Protein AF-A0A0G4IM52-F1 (afdb_monomer_lite)

InterPro domains:
  IPR004875 DDE superfamily endonuclease domain [PF03184] (26-92)

Secondary structure (DSSP, 8-state):
------SS-TT-S-----PPP-----EEEE--B-TTSPBPPPEEEEES-TTSHIIIIIGGGSPTTSEEEEETTSS--HHHHHHHIIIIIGGG--

Foldseek 3Di:
DDDPDDQDDPPDPDDDDDDPPPPVWDKDKAWDADPVRDIWQIEIETADDQPDPCNVPPQVVDDPRHHYGYDNNNDDDPVNVVVCCVPTVVVPPD

Radius of gyration: 18.9 Å; chains: 1; bounding box: 36×32×61 Å

Structure (mmCIF, N/CA/C/O backbone):
data_AF-A0A0G4IM52-F1
#
_entry.id   AF-A0A0G4IM52-F1
#
loop_
_atom_site.group_PDB
_atom_site.id
_atom_site.type_symbol
_atom_site.label_atom_id
_atom_site.label_alt_id
_atom_site.label_comp_id
_atom_site.label_asym_id
_atom_site.label_entity_id
_atom_site.label_seq_id
_atom_site.pdbx_PDB_ins_code
_atom_site.Cartn_x
_atom_site.Cartn_y
_atom_site.Cartn_z
_atom_site.occupancy
_atom_site.B_iso_or_equiv
_atom_site.auth_seq_id
_atom_site.auth_comp_id
_atom_site.auth_asym_id
_atom_site.auth_atom_id
_atom_site.pdbx_PDB_model_num
ATOM 1 N N . MET A 1 1 ? -18.760 19.888 -21.935 1.00 43.12 1 MET A N 1
ATOM 2 C CA . MET A 1 1 ? -18.251 18.788 -22.781 1.00 43.12 1 MET A CA 1
ATOM 3 C C . MET A 1 1 ? -16.932 19.274 -23.355 1.00 43.12 1 MET A C 1
ATOM 5 O O . MET A 1 1 ? -16.950 20.208 -24.143 1.00 43.12 1 MET A O 1
ATOM 9 N N . GLU A 1 2 ? -15.804 18.774 -22.854 1.00 46.19 2 GLU A N 1
ATOM 10 C CA . GLU A 1 2 ? -14.480 19.198 -23.337 1.00 46.19 2 GLU A CA 1
ATOM 11 C C . GLU A 1 2 ? -14.330 18.865 -24.834 1.00 46.19 2 GLU A C 1
ATOM 13 O O . GLU A 1 2 ? -14.773 17.792 -25.265 1.00 46.19 2 GLU A O 1
ATOM 18 N N . PRO A 1 3 ? -13.748 19.760 -25.652 1.00 52.56 3 PRO A N 1
ATOM 19 C CA . PRO A 1 3 ? -13.604 19.520 -27.080 1.00 52.56 3 PRO A CA 1
ATOM 20 C C . PRO A 1 3 ? -12.663 18.336 -27.339 1.00 52.56 3 PRO A C 1
ATOM 22 O O . PRO A 1 3 ? -11.669 18.138 -26.641 1.00 52.56 3 PRO A O 1
ATOM 25 N N . ARG A 1 4 ? -12.964 17.545 -28.380 1.00 58.03 4 ARG A N 1
ATOM 26 C CA . ARG A 1 4 ? -12.098 16.461 -28.876 1.00 58.03 4 ARG A CA 1
ATOM 27 C C . ARG A 1 4 ? -10.734 17.034 -29.264 1.00 58.03 4 ARG A C 1
ATOM 29 O O . ARG A 1 4 ? -10.561 17.564 -30.358 1.00 58.03 4 ARG A O 1
ATOM 36 N N . ARG A 1 5 ? -9.768 16.932 -28.357 1.00 67.38 5 ARG A N 1
ATOM 37 C CA . ARG A 1 5 ? -8.401 17.403 -28.557 1.00 67.38 5 ARG A CA 1
ATOM 38 C C . ARG A 1 5 ? -7.569 16.292 -29.192 1.00 67.38 5 ARG A C 1
ATOM 40 O O . ARG A 1 5 ? -7.336 15.253 -28.579 1.00 67.38 5 ARG A O 1
ATOM 47 N N . THR A 1 6 ? -7.139 16.501 -30.433 1.00 65.44 6 THR A N 1
ATOM 48 C CA . THR A 1 6 ? -6.273 15.553 -31.146 1.00 65.44 6 THR A CA 1
ATOM 49 C C . THR A 1 6 ? -4.852 15.627 -30.586 1.00 65.44 6 THR A C 1
ATOM 51 O O . THR A 1 6 ? -4.326 16.713 -30.354 1.00 65.44 6 THR A O 1
ATOM 54 N N . ILE A 1 7 ? -4.236 14.464 -30.350 1.00 71.19 7 ILE A N 1
ATOM 55 C CA . ILE A 1 7 ? -2.886 14.335 -29.767 1.00 71.19 7 ILE A CA 1
ATOM 56 C C . ILE A 1 7 ? -1.803 14.867 -30.729 1.00 71.19 7 ILE A C 1
ATOM 58 O O . ILE A 1 7 ? -0.734 15.276 -30.287 1.00 71.19 7 ILE A O 1
ATOM 62 N N . ASP A 1 8 ? -2.093 14.888 -32.033 1.00 65.75 8 ASP A N 1
ATOM 63 C CA . ASP A 1 8 ? -1.195 15.342 -33.098 1.00 65.75 8 ASP A CA 1
ATOM 64 C C . ASP A 1 8 ? -2.005 15.894 -34.291 1.00 65.75 8 ASP A C 1
ATOM 66 O O . ASP A 1 8 ? -3.236 15.802 -34.311 1.00 65.75 8 ASP A O 1
ATOM 70 N N . LYS A 1 9 ? -1.347 16.488 -35.291 1.00 75.94 9 LYS A N 1
ATOM 71 C CA . LYS A 1 9 ? -2.015 17.055 -36.473 1.00 75.94 9 LYS A CA 1
ATOM 72 C C . LYS A 1 9 ? -2.760 15.970 -37.262 1.00 75.94 9 LYS A C 1
ATOM 74 O O . LYS A 1 9 ? -2.217 14.903 -37.554 1.00 75.94 9 LYS A O 1
ATOM 79 N N . VAL A 1 10 ? -4.001 16.264 -37.657 1.00 71.31 10 VAL A N 1
ATOM 80 C CA . VAL A 1 10 ? -4.804 15.382 -38.519 1.00 71.31 10 VAL A CA 1
ATOM 81 C C . VAL A 1 10 ? -4.060 15.173 -39.844 1.00 71.31 10 VAL A C 1
ATOM 83 O O . VAL A 1 10 ? -3.703 16.141 -40.507 1.00 71.31 10 VAL A O 1
ATOM 86 N N . GLY A 1 11 ? -3.788 13.913 -40.198 1.00 73.69 11 GLY A N 1
ATOM 87 C CA . GLY A 1 11 ? -2.992 13.543 -41.378 1.00 73.69 11 GLY A CA 1
ATOM 88 C C . GLY A 1 11 ? -1.529 13.181 -41.091 1.00 73.69 11 GLY A C 1
ATOM 89 O O . GLY A 1 11 ? -0.804 12.804 -42.012 1.00 73.69 11 GLY A O 1
ATOM 90 N N . ALA A 1 12 ? -1.077 13.240 -39.833 1.00 77.38 12 ALA A N 1
ATOM 91 C CA . ALA A 1 12 ? 0.253 12.766 -39.463 1.00 77.38 12 ALA A CA 1
ATOM 92 C C . ALA A 1 12 ? 0.393 11.251 -39.706 1.00 77.38 12 ALA A C 1
ATOM 94 O O . ALA A 1 12 ? -0.341 10.436 -39.147 1.00 77.38 12 ALA A O 1
ATOM 95 N N . ARG A 1 13 ? 1.381 10.857 -40.522 1.00 75.38 13 ARG A N 1
ATOM 96 C CA . ARG A 1 13 ? 1.652 9.447 -40.868 1.00 75.38 13 ARG A CA 1
ATOM 97 C C . ARG A 1 13 ? 2.146 8.616 -39.678 1.00 75.38 13 ARG A C 1
ATOM 99 O O . ARG A 1 13 ? 2.060 7.391 -39.710 1.00 75.38 13 ARG A O 1
ATOM 106 N N . ARG A 1 14 ? 2.709 9.258 -38.651 1.00 66.88 14 ARG A N 1
ATOM 107 C CA . ARG A 1 14 ? 3.223 8.588 -37.453 1.00 66.88 14 ARG A CA 1
ATOM 108 C C . ARG A 1 14 ? 3.068 9.510 -36.247 1.00 66.88 14 ARG A C 1
ATOM 110 O O . ARG A 1 14 ? 3.744 10.527 -36.172 1.00 66.88 14 ARG A O 1
ATOM 117 N N . VAL A 1 15 ? 2.195 9.128 -35.321 1.00 76.81 15 VAL A N 1
ATOM 118 C CA . VAL A 1 15 ? 1.976 9.845 -34.061 1.00 76.81 15 VAL A CA 1
ATOM 119 C C . VAL A 1 15 ? 2.808 9.171 -32.975 1.00 76.81 15 VAL A C 1
ATOM 121 O O . VAL A 1 15 ? 2.558 8.020 -32.609 1.00 76.81 15 VAL A O 1
ATOM 124 N N . ASN A 1 16 ? 3.822 9.870 -32.467 1.00 72.25 16 ASN A N 1
ATOM 125 C CA . ASN A 1 16 ? 4.688 9.347 -31.413 1.00 72.25 16 ASN A CA 1
ATOM 126 C C . ASN A 1 16 ? 4.003 9.491 -30.050 1.00 72.25 16 ASN A C 1
ATOM 128 O O . ASN A 1 16 ? 4.124 10.513 -29.380 1.00 72.25 16 ASN A O 1
ATOM 132 N N . ILE A 1 17 ? 3.300 8.444 -29.621 1.00 73.81 17 ILE A N 1
ATOM 133 C CA . ILE A 1 17 ? 2.784 8.345 -28.254 1.00 73.81 17 ILE A CA 1
ATOM 134 C C . ILE A 1 17 ? 3.847 7.697 -27.373 1.00 73.81 17 ILE A C 1
ATOM 136 O O . ILE A 1 17 ? 4.230 6.543 -27.580 1.00 73.81 17 ILE A O 1
ATOM 140 N N . ARG A 1 18 ? 4.285 8.421 -26.340 1.00 64.56 18 ARG A N 1
ATOM 141 C CA . ARG A 1 18 ? 4.999 7.810 -25.218 1.00 64.56 18 ARG A CA 1
ATOM 142 C C . ARG A 1 18 ? 4.004 6.960 -24.439 1.00 64.56 18 ARG A C 1
ATOM 144 O O . ARG A 1 18 ? 3.205 7.479 -23.667 1.00 64.56 18 ARG A O 1
ATOM 151 N N . LYS A 1 19 ? 4.041 5.648 -24.653 1.00 58.56 19 LYS A N 1
ATOM 152 C CA . LYS A 1 19 ? 3.421 4.705 -23.725 1.00 58.56 19 LYS A CA 1
ATOM 153 C C . LYS A 1 19 ? 4.335 4.604 -22.509 1.00 58.56 19 LYS A C 1
ATOM 155 O O . LYS A 1 19 ? 5.539 4.413 -22.678 1.00 58.56 19 LYS A O 1
ATOM 160 N N . ALA A 1 20 ? 3.782 4.717 -21.301 1.00 56.78 20 ALA A N 1
ATOM 161 C CA . ALA A 1 20 ? 4.473 4.189 -20.132 1.00 56.78 20 ALA A CA 1
ATOM 162 C C . ALA A 1 20 ? 4.792 2.724 -20.457 1.00 56.78 20 ALA A C 1
ATOM 164 O O . ALA A 1 20 ? 3.897 1.991 -20.887 1.00 56.78 20 ALA A O 1
ATOM 165 N N . SER A 1 21 ? 6.070 2.341 -20.401 1.00 54.03 21 SER A N 1
ATOM 166 C CA . SER A 1 21 ? 6.506 0.993 -20.761 1.00 54.03 21 SER A CA 1
ATOM 167 C C . SER A 1 21 ? 5.594 -0.012 -20.069 1.00 54.03 21 SER A C 1
ATOM 169 O O . SER A 1 21 ? 5.441 0.064 -18.849 1.00 54.03 21 SER A O 1
ATOM 171 N N . SER A 1 22 ? 4.968 -0.909 -20.834 1.00 48.69 22 SER A N 1
ATOM 172 C CA . SER A 1 22 ? 4.032 -1.910 -20.325 1.00 48.69 22 SER A CA 1
ATOM 173 C C . SER A 1 22 ? 4.772 -2.993 -19.541 1.00 48.69 22 SER A C 1
ATOM 175 O O . SER A 1 22 ? 4.792 -4.166 -19.904 1.00 48.69 22 SER A O 1
ATOM 177 N N . SER A 1 23 ? 5.405 -2.609 -18.444 1.00 54.53 23 SER A N 1
ATOM 178 C CA . SER A 1 23 ? 5.547 -3.528 -17.344 1.00 54.53 23 SER A CA 1
ATOM 179 C C . SER A 1 23 ? 4.139 -3.665 -16.785 1.00 54.53 23 SER A C 1
ATOM 181 O O . SER A 1 23 ? 3.623 -2.739 -16.163 1.00 54.53 23 SER A O 1
ATOM 183 N N . THR A 1 24 ? 3.468 -4.777 -17.083 1.00 53.03 24 THR A N 1
ATOM 184 C CA . THR A 1 24 ? 2.233 -5.208 -16.414 1.00 53.03 24 THR A CA 1
ATOM 185 C C . THR A 1 24 ? 2.561 -5.518 -14.949 1.00 53.03 24 THR A C 1
ATOM 187 O O . THR A 1 24 ? 2.451 -6.652 -14.482 1.00 53.03 24 THR A O 1
ATOM 190 N N . MET A 1 25 ? 3.062 -4.527 -14.212 1.00 67.06 25 MET A N 1
ATOM 191 C CA . MET A 1 25 ? 3.203 -4.618 -12.776 1.00 67.06 25 MET A CA 1
ATOM 192 C C . MET A 1 25 ? 1.795 -4.546 -12.221 1.00 67.06 25 MET A C 1
ATOM 194 O O . MET A 1 25 ? 1.115 -3.527 -12.312 1.00 67.06 25 MET A O 1
ATOM 198 N N . ARG A 1 26 ? 1.346 -5.682 -11.697 1.00 70.25 26 ARG A N 1
ATOM 199 C CA . ARG A 1 26 ? 0.154 -5.727 -10.867 1.00 70.25 26 ARG A CA 1
ATOM 200 C C . ARG A 1 26 ? 0.437 -4.864 -9.639 1.00 70.25 26 ARG A C 1
ATOM 202 O O . ARG A 1 26 ? 1.488 -5.012 -9.017 1.00 70.25 26 ARG A O 1
ATOM 209 N N . VAL A 1 27 ? -0.476 -3.948 -9.362 1.00 86.56 27 VAL A N 1
ATOM 210 C CA . VAL A 1 27 ? -0.548 -3.182 -8.122 1.00 86.56 27 VAL A CA 1
ATOM 211 C C . VAL A 1 27 ? -1.857 -3.570 -7.470 1.00 86.56 27 VAL A C 1
ATOM 213 O O . VAL A 1 27 ? -2.891 -3.591 -8.139 1.00 86.56 27 VAL A O 1
ATOM 216 N N . THR A 1 28 ? -1.803 -3.878 -6.182 1.00 90.88 28 THR A N 1
ATOM 217 C CA . THR A 1 28 ? -3.001 -4.126 -5.383 1.00 90.88 28 THR A CA 1
ATOM 218 C C . THR A 1 28 ? -3.236 -2.927 -4.490 1.00 90.88 28 THR A C 1
ATOM 220 O O . THR A 1 28 ? -2.314 -2.462 -3.826 1.00 90.88 28 THR A O 1
ATOM 223 N N . VAL A 1 29 ? -4.465 -2.422 -4.479 1.00 92.25 29 VAL A N 1
ATOM 224 C CA . VAL A 1 29 ? -4.873 -1.342 -3.581 1.00 92.25 29 VAL A CA 1
ATOM 225 C C . VAL A 1 29 ? -5.849 -1.928 -2.573 1.00 92.25 29 VAL A C 1
ATOM 227 O O . VAL A 1 29 ? -6.921 -2.396 -2.951 1.00 92.25 29 VAL A O 1
ATOM 230 N N . ALA A 1 30 ? -5.464 -1.928 -1.301 1.00 91.62 30 ALA A N 1
ATOM 231 C CA . ALA A 1 30 ? -6.335 -2.295 -0.198 1.00 91.62 30 ALA A CA 1
ATOM 232 C C . ALA A 1 30 ? -7.000 -1.030 0.351 1.00 91.62 30 ALA A C 1
ATOM 234 O O . ALA A 1 30 ? -6.334 -0.090 0.792 1.00 91.62 30 ALA A O 1
ATOM 235 N N . VAL A 1 31 ? -8.328 -1.019 0.295 1.00 92.38 31 VAL A N 1
ATOM 236 C CA . VAL A 1 31 ? -9.176 0.093 0.719 1.00 92.38 31 VAL A CA 1
ATOM 237 C C . VAL A 1 31 ? -10.210 -0.444 1.692 1.00 92.38 31 VAL A C 1
ATOM 239 O O . VAL A 1 31 ? -10.778 -1.510 1.462 1.00 92.38 31 VAL A O 1
ATOM 242 N N . ALA A 1 32 ? -10.468 0.309 2.754 1.00 91.94 32 ALA A N 1
ATOM 243 C CA . ALA A 1 32 ? -11.558 0.045 3.677 1.00 91.94 32 ALA A CA 1
ATOM 244 C C . ALA A 1 32 ? -12.429 1.292 3.801 1.00 91.94 32 ALA A C 1
ATOM 246 O O . ALA A 1 32 ? -11.924 2.416 3.800 1.00 91.94 32 ALA A O 1
ATOM 247 N N . VAL A 1 33 ? -13.737 1.068 3.883 1.00 92.19 33 VAL A N 1
ATOM 248 C CA . VAL A 1 33 ? -14.752 2.108 4.042 1.00 92.19 33 VAL A CA 1
ATOM 249 C C . VAL A 1 33 ? -15.461 1.847 5.360 1.00 92.19 33 VAL A C 1
ATOM 251 O O . VAL A 1 33 ? -15.888 0.721 5.619 1.00 92.19 33 VAL A O 1
ATOM 254 N N . THR A 1 34 ? -15.538 2.866 6.205 1.00 90.06 34 THR A N 1
ATOM 255 C CA . THR A 1 34 ? -16.215 2.805 7.500 1.00 90.06 34 THR A CA 1
ATOM 256 C C . THR A 1 34 ? -17.732 2.922 7.332 1.00 90.06 34 THR A C 1
ATOM 258 O O . THR A 1 34 ? -18.237 3.258 6.260 1.00 90.06 34 THR A O 1
ATOM 261 N N . ALA A 1 35 ? -18.488 2.633 8.395 1.00 90.69 35 ALA A N 1
ATOM 262 C CA . ALA A 1 35 ? -19.953 2.655 8.351 1.00 90.69 35 ALA A CA 1
ATOM 263 C C . ALA A 1 35 ? -20.540 4.048 8.041 1.00 90.69 35 ALA A C 1
ATOM 265 O O . ALA A 1 35 ? -21.618 4.141 7.461 1.00 90.69 35 ALA A O 1
ATOM 266 N N . ASP A 1 36 ? -19.826 5.121 8.382 1.00 91.06 36 ASP A N 1
ATOM 267 C CA . ASP A 1 36 ? -20.161 6.511 8.046 1.00 91.06 36 ASP A CA 1
ATOM 268 C C . ASP A 1 36 ? -19.804 6.894 6.596 1.00 91.06 36 ASP A C 1
ATOM 270 O O . ASP A 1 36 ? -20.075 8.013 6.166 1.00 91.06 36 ASP A O 1
ATOM 274 N N . GLY A 1 37 ? -19.225 5.973 5.820 1.00 89.88 37 GLY A N 1
ATOM 275 C CA . GLY A 1 37 ? -18.850 6.192 4.423 1.00 89.88 37 GLY A CA 1
ATOM 276 C C . GLY A 1 37 ? -17.478 6.841 4.230 1.00 89.88 37 GLY A C 1
ATOM 277 O O . GLY A 1 37 ? -17.098 7.120 3.091 1.00 89.88 37 GLY A O 1
ATOM 278 N N . SER A 1 38 ? -16.717 7.057 5.306 1.00 89.50 38 SER A N 1
ATOM 279 C CA . SER A 1 38 ? -15.353 7.575 5.226 1.00 89.50 38 SER A CA 1
ATOM 280 C C . SER A 1 38 ? -14.374 6.504 4.738 1.00 89.50 38 SER A C 1
ATOM 282 O O . SER A 1 38 ? -14.457 5.325 5.083 1.00 89.50 38 SER A O 1
ATOM 284 N N . LEU A 1 39 ? -13.415 6.915 3.911 1.00 90.19 39 LEU A N 1
ATOM 285 C CA . LEU A 1 39 ? -12.356 6.036 3.424 1.00 90.19 39 LEU A CA 1
ATOM 286 C C . LEU A 1 39 ? -11.202 6.022 4.429 1.00 90.19 39 LEU A C 1
ATOM 288 O O . LEU A 1 39 ? -10.654 7.078 4.755 1.00 90.19 39 LEU A O 1
ATOM 292 N N . LEU A 1 40 ? -10.783 4.838 4.873 1.00 90.94 40 LEU A N 1
ATOM 293 C CA . LEU A 1 40 ? -9.516 4.707 5.587 1.00 90.94 40 LEU A CA 1
ATOM 294 C C . LEU A 1 40 ? -8.351 4.994 4.640 1.00 90.94 40 LEU A C 1
ATOM 296 O O . LEU A 1 40 ? -8.469 4.853 3.418 1.00 90.94 40 LEU A O 1
ATOM 300 N N . ARG A 1 41 ? -7.200 5.359 5.214 1.00 91.88 41 ARG A N 1
ATOM 301 C CA . ARG A 1 41 ? -5.953 5.534 4.460 1.00 91.88 41 ARG A CA 1
ATOM 302 C C . ARG A 1 41 ? -5.707 4.297 3.574 1.00 91.88 41 ARG A C 1
ATOM 304 O O . ARG A 1 41 ? -5.565 3.202 4.115 1.00 91.88 41 ARG A O 1
ATOM 311 N N . PRO A 1 42 ? -5.651 4.432 2.239 1.00 92.75 42 PRO A N 1
ATOM 312 C CA . PRO A 1 42 ? -5.463 3.283 1.362 1.00 92.75 42 PRO A CA 1
ATOM 313 C C . PRO A 1 42 ? -4.031 2.749 1.465 1.00 92.75 42 PRO A C 1
ATOM 315 O O . PRO A 1 42 ? -3.074 3.519 1.591 1.00 92.75 42 PRO A O 1
ATOM 318 N N . MET A 1 43 ? -3.879 1.428 1.365 1.00 93.88 43 MET A N 1
ATOM 319 C CA . MET A 1 43 ? -2.579 0.774 1.208 1.00 93.88 43 MET A CA 1
ATOM 320 C C . M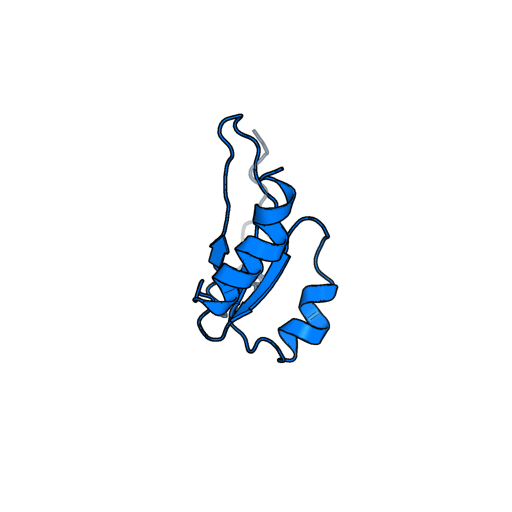ET A 1 43 ? -2.383 0.354 -0.242 1.00 93.88 43 MET A C 1
ATOM 322 O O . MET A 1 43 ? -3.247 -0.287 -0.834 1.00 93.88 43 MET A O 1
ATOM 326 N N . ILE A 1 44 ? -1.228 0.678 -0.809 1.00 92.81 44 ILE A N 1
ATOM 327 C CA . ILE A 1 44 ? -0.865 0.357 -2.184 1.00 92.81 44 ILE A CA 1
ATOM 328 C C . ILE A 1 44 ? 0.334 -0.589 -2.154 1.00 92.81 44 ILE A C 1
ATOM 330 O O . ILE A 1 44 ? 1.420 -0.238 -1.689 1.00 92.81 44 ILE A O 1
ATOM 334 N N . VAL A 1 45 ? 0.127 -1.797 -2.672 1.00 92.12 45 VAL A N 1
ATOM 335 C CA . VAL A 1 45 ? 1.118 -2.869 -2.714 1.00 92.12 45 VAL A CA 1
ATOM 336 C C . VAL A 1 45 ? 1.693 -2.974 -4.122 1.00 92.12 45 VAL A C 1
ATOM 338 O O . VAL A 1 45 ? 1.007 -3.362 -5.072 1.00 92.12 45 VAL A O 1
ATOM 341 N N . PHE A 1 46 ? 2.974 -2.648 -4.250 1.00 89.81 46 PHE A N 1
ATOM 342 C CA . PHE A 1 46 ? 3.739 -2.774 -5.484 1.00 89.81 46 PHE A CA 1
ATOM 343 C C . PHE A 1 46 ? 4.419 -4.132 -5.585 1.00 89.81 46 PHE A C 1
ATOM 345 O O . PHE A 1 46 ? 4.852 -4.717 -4.589 1.00 89.81 46 PHE A O 1
ATOM 352 N N . LYS A 1 47 ? 4.579 -4.614 -6.820 1.00 88.56 47 LYS A N 1
ATOM 353 C CA . LYS A 1 47 ? 5.364 -5.818 -7.080 1.00 88.56 47 LYS A CA 1
ATOM 354 C C . LYS A 1 47 ? 6.843 -5.532 -6.822 1.00 88.56 47 LYS A C 1
ATOM 356 O O . LYS A 1 47 ? 7.465 -4.773 -7.560 1.00 88.56 47 LYS A O 1
ATOM 361 N N . GLY A 1 48 ? 7.429 -6.178 -5.822 1.00 86.69 48 GLY A N 1
ATOM 362 C CA . GLY A 1 48 ? 8.840 -5.997 -5.498 1.00 86.69 48 GLY A CA 1
ATOM 363 C C . GLY A 1 48 ? 9.245 -6.639 -4.181 1.00 86.69 48 GLY A C 1
ATOM 364 O O . GLY A 1 48 ? 8.421 -7.124 -3.418 1.00 86.69 48 GLY A O 1
ATOM 365 N N . HIS A 1 49 ? 10.543 -6.644 -3.897 1.00 85.62 49 HIS A N 1
ATOM 366 C CA . HIS A 1 49 ? 11.024 -7.104 -2.599 1.00 85.62 49 HIS A CA 1
ATOM 367 C C . HIS A 1 49 ? 10.831 -5.990 -1.546 1.00 85.62 49 HIS A C 1
ATOM 369 O O . HIS A 1 49 ? 11.190 -4.847 -1.845 1.00 85.62 49 HIS A O 1
ATOM 375 N N . PRO A 1 50 ? 10.338 -6.284 -0.325 1.00 82.25 50 PRO A N 1
ATOM 376 C CA . PRO A 1 50 ? 10.134 -5.285 0.734 1.00 82.25 50 PRO A CA 1
ATOM 377 C C . PRO A 1 50 ? 11.387 -4.467 1.086 1.00 82.25 50 PRO A C 1
ATOM 379 O O . PRO A 1 50 ? 11.289 -3.313 1.482 1.00 82.25 50 PRO A O 1
ATOM 382 N N . ARG A 1 51 ? 12.582 -5.046 0.905 1.00 82.50 51 ARG A N 1
ATOM 383 C CA . ARG A 1 51 ? 13.889 -4.375 1.079 1.00 82.50 51 ARG A CA 1
ATOM 384 C C . ARG A 1 51 ? 14.603 -4.083 -0.245 1.00 82.50 51 ARG A C 1
ATOM 386 O O . ARG A 1 51 ? 15.818 -3.920 -0.295 1.00 82.50 51 ARG A O 1
ATOM 393 N N . GLY A 1 52 ? 13.860 -4.097 -1.345 1.00 81.56 52 GLY A N 1
ATOM 394 C CA . GLY A 1 52 ? 14.379 -3.851 -2.683 1.00 81.56 52 GLY A CA 1
ATOM 395 C C . GLY A 1 52 ? 14.587 -2.366 -2.975 1.00 81.56 52 GLY A C 1
ATOM 396 O O . GLY A 1 52 ? 14.173 -1.484 -2.224 1.00 81.56 52 GLY A O 1
ATOM 397 N N . ARG A 1 53 ? 15.187 -2.083 -4.137 1.00 80.62 53 ARG A N 1
ATOM 398 C CA . ARG A 1 53 ? 15.448 -0.714 -4.612 1.00 80.62 53 ARG A CA 1
ATOM 399 C C . ARG A 1 53 ? 14.181 0.152 -4.649 1.00 80.62 53 ARG A C 1
ATOM 401 O O . ARG A 1 53 ? 14.245 1.303 -4.238 1.00 80.62 53 ARG A O 1
ATOM 408 N N . ILE A 1 54 ? 13.061 -0.412 -5.104 1.00 78.88 54 ILE A N 1
ATOM 409 C CA . ILE A 1 54 ? 11.776 0.295 -5.226 1.00 78.88 54 ILE A CA 1
ATOM 410 C C . ILE A 1 54 ? 11.280 0.733 -3.843 1.00 78.88 54 ILE A C 1
ATOM 412 O O . ILE A 1 54 ? 11.001 1.910 -3.635 1.00 78.88 54 ILE A O 1
ATOM 416 N N . ALA A 1 55 ? 11.270 -0.187 -2.872 1.00 80.00 55 ALA A N 1
ATOM 417 C CA . ALA A 1 55 ? 10.825 0.097 -1.510 1.00 80.00 55 ALA A CA 1
ATOM 418 C C . ALA A 1 55 ? 11.652 1.196 -0.827 1.00 80.00 55 ALA A C 1
ATOM 420 O O . ALA A 1 55 ? 11.104 2.037 -0.124 1.00 80.00 55 ALA A O 1
ATOM 421 N N . LEU A 1 56 ? 12.968 1.202 -1.056 1.00 80.69 56 LEU A N 1
ATOM 422 C CA . LEU A 1 56 ? 13.887 2.110 -0.369 1.00 80.69 56 LEU A CA 1
ATOM 423 C C . LEU A 1 56 ? 14.066 3.466 -1.060 1.00 80.69 56 LEU A C 1
ATOM 425 O O . LEU A 1 56 ? 14.419 4.433 -0.393 1.00 80.69 56 LEU A O 1
ATOM 429 N N . ARG A 1 57 ? 13.896 3.546 -2.385 1.00 79.75 57 ARG A N 1
ATOM 430 C CA . ARG A 1 57 ? 14.187 4.770 -3.154 1.00 79.75 57 ARG A CA 1
ATOM 431 C C . ARG A 1 57 ? 12.964 5.406 -3.790 1.00 79.75 57 ARG A C 1
ATOM 433 O O . ARG A 1 57 ? 12.920 6.624 -3.888 1.00 79.75 57 ARG A O 1
ATOM 440 N N . GLU A 1 58 ? 12.007 4.604 -4.243 1.00 84.12 58 GLU A N 1
ATOM 441 C CA . GLU A 1 58 ? 10.864 5.110 -5.009 1.00 84.12 58 GLU A CA 1
ATOM 442 C C . GLU A 1 5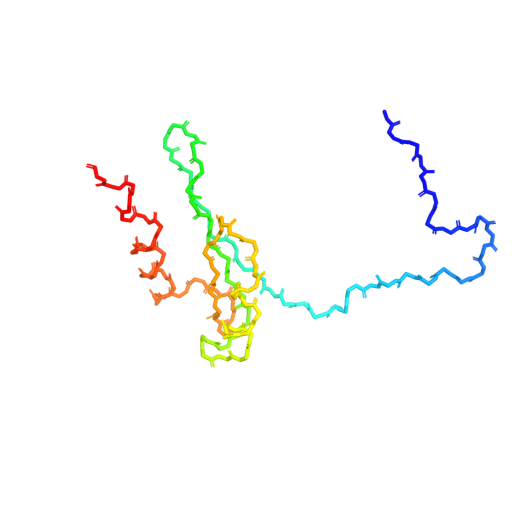8 ? 9.664 5.370 -4.103 1.00 84.12 58 GLU A C 1
ATOM 444 O O . GLU A 1 58 ? 9.110 6.465 -4.143 1.00 84.12 58 GLU A O 1
ATOM 449 N N . LEU A 1 59 ? 9.309 4.426 -3.224 1.00 84.25 59 LEU A N 1
ATOM 450 C CA . LEU A 1 59 ? 8.139 4.580 -2.351 1.00 84.25 59 LEU A CA 1
ATOM 451 C C . LEU A 1 59 ? 8.194 5.813 -1.431 1.00 84.25 59 LEU A C 1
ATOM 453 O O . LEU A 1 59 ? 7.167 6.474 -1.300 1.00 84.25 59 LEU A O 1
ATOM 457 N N . PRO A 1 60 ? 9.346 6.206 -0.846 1.00 83.62 60 PRO A N 1
ATOM 458 C CA . PRO A 1 60 ? 9.411 7.417 -0.026 1.00 83.62 60 PRO A CA 1
ATOM 459 C C . PRO A 1 60 ? 9.185 8.714 -0.815 1.00 83.62 60 PRO A C 1
ATOM 461 O O . PRO A 1 60 ? 8.916 9.750 -0.217 1.00 83.62 60 PRO A O 1
ATOM 464 N N . SER A 1 61 ? 9.316 8.679 -2.146 1.00 87.25 61 SER A N 1
ATOM 465 C CA . SER A 1 61 ? 9.089 9.846 -3.009 1.00 87.25 61 SER A CA 1
ATOM 466 C C . SER A 1 61 ? 7.618 10.045 -3.392 1.00 87.25 61 SER A C 1
ATOM 468 O O . SER A 1 61 ? 7.271 11.054 -4.006 1.00 87.25 61 SER A O 1
ATOM 470 N N . TYR A 1 62 ? 6.752 9.082 -3.070 1.00 86.31 62 TYR A N 1
ATOM 471 C CA . TYR A 1 62 ? 5.346 9.111 -3.456 1.00 86.31 62 TYR A CA 1
ATOM 472 C C . TYR A 1 62 ? 4.517 10.057 -2.584 1.00 86.31 62 TYR A C 1
ATOM 474 O O . TYR A 1 62 ? 4.888 10.339 -1.442 1.00 86.31 62 TYR A O 1
ATOM 482 N N . PRO A 1 63 ? 3.393 10.579 -3.116 1.00 88.75 63 PRO A N 1
ATOM 483 C CA . PRO A 1 63 ? 2.610 11.580 -2.413 1.00 88.75 63 PRO A CA 1
ATOM 484 C C . PRO A 1 63 ? 2.103 11.045 -1.066 1.00 88.75 63 PRO A C 1
ATOM 486 O O . PRO A 1 63 ? 1.666 9.888 -0.988 1.00 88.75 63 PRO A O 1
ATOM 489 N N . PRO A 1 64 ? 2.125 11.881 -0.012 1.00 85.50 64 PRO A N 1
ATOM 490 C CA . PRO A 1 64 ? 1.598 11.509 1.290 1.00 85.50 64 PRO A CA 1
ATOM 491 C C . PRO A 1 64 ? 0.082 11.307 1.197 1.00 85.50 64 PRO A C 1
ATOM 493 O O . PRO A 1 64 ? -0.603 12.002 0.452 1.00 85.50 64 PRO A O 1
ATOM 496 N N . GLY A 1 65 ? -0.453 10.358 1.965 1.00 85.44 65 GLY A N 1
ATOM 497 C CA . GLY A 1 65 ? -1.891 10.056 1.967 1.00 85.44 65 GLY A CA 1
ATOM 498 C C . GLY A 1 65 ? -2.224 8.589 1.726 1.00 85.44 65 GLY A C 1
ATOM 499 O O . GLY A 1 65 ? -3.313 8.167 2.083 1.00 85.44 65 GLY A O 1
ATOM 500 N N . SER A 1 66 ? -1.274 7.802 1.223 1.00 89.75 66 SER A N 1
ATOM 501 C CA . SER A 1 66 ? -1.390 6.344 1.113 1.00 89.75 66 SER A CA 1
ATOM 502 C C . SER A 1 66 ? -0.221 5.672 1.820 1.00 89.75 66 SER A C 1
ATOM 504 O O . SER A 1 66 ? 0.857 6.257 1.921 1.00 89.75 66 SER A O 1
ATOM 506 N N . GLU A 1 67 ? -0.436 4.454 2.302 1.00 90.62 67 GLU A N 1
ATOM 507 C CA . GLU A 1 67 ? 0.647 3.597 2.777 1.00 90.62 67 GLU A CA 1
ATOM 508 C C . GLU A 1 67 ? 1.183 2.782 1.599 1.00 90.62 67 GLU A C 1
ATOM 510 O O . GLU A 1 67 ? 0.411 2.134 0.893 1.00 90.62 67 GLU A O 1
ATOM 515 N N . TYR A 1 68 ? 2.493 2.800 1.372 1.00 91.19 68 TYR A N 1
ATOM 516 C CA . TYR A 1 68 ? 3.102 2.111 0.237 1.00 91.19 68 TYR A CA 1
ATOM 517 C C . TYR A 1 68 ? 3.953 0.937 0.707 1.00 91.19 68 TYR A C 1
ATOM 519 O O . TYR A 1 68 ? 4.866 1.104 1.514 1.00 91.19 68 TYR A O 1
ATOM 527 N N . VAL A 1 69 ? 3.691 -0.250 0.163 1.00 90.94 69 VAL A N 1
ATOM 528 C CA . VAL A 1 69 ? 4.394 -1.486 0.531 1.00 90.94 69 VAL A CA 1
ATOM 529 C C . VAL A 1 69 ? 4.843 -2.224 -0.729 1.00 90.94 69 VAL A C 1
ATOM 531 O O . VAL A 1 69 ? 4.214 -2.131 -1.780 1.00 90.94 69 VAL A O 1
ATOM 534 N N . CYS A 1 70 ? 5.944 -2.966 -0.640 1.00 90.06 70 CYS A N 1
ATOM 535 C CA . CYS A 1 70 ? 6.411 -3.848 -1.709 1.00 90.06 70 CYS A CA 1
ATOM 536 C C . CYS A 1 70 ? 6.222 -5.310 -1.306 1.00 90.06 70 CYS A C 1
ATOM 538 O O . CYS A 1 70 ? 6.652 -5.697 -0.222 1.00 90.06 70 CYS A O 1
ATOM 540 N N . GLN A 1 71 ? 5.655 -6.123 -2.198 1.00 90.19 71 GLN A N 1
ATOM 541 C CA . GLN A 1 71 ? 5.497 -7.568 -2.013 1.00 90.19 71 GLN A CA 1
ATOM 542 C C . GLN A 1 71 ? 5.812 -8.313 -3.331 1.00 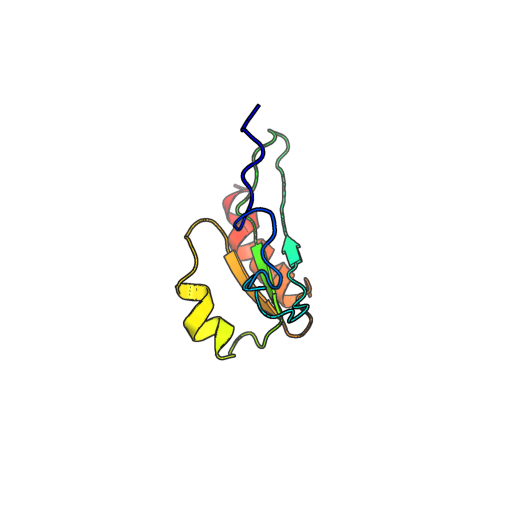90.19 71 GLN A C 1
ATOM 544 O O . GLN A 1 71 ? 5.467 -7.810 -4.405 1.00 90.19 71 GLN A O 1
ATOM 549 N N . PRO A 1 72 ? 6.482 -9.487 -3.321 1.00 87.81 72 PRO A N 1
ATOM 550 C CA . PRO A 1 72 ? 6.975 -10.134 -4.548 1.00 87.81 72 PRO A CA 1
ATOM 551 C C . PRO A 1 72 ? 5.923 -10.439 -5.627 1.00 87.81 72 PRO A C 1
ATOM 553 O O . PRO A 1 72 ? 6.233 -10.423 -6.818 1.00 87.81 72 PRO A O 1
ATOM 556 N N . ASN A 1 73 ? 4.681 -10.681 -5.221 1.00 87.38 73 ASN A N 1
ATOM 557 C CA . ASN A 1 73 ? 3.511 -10.939 -6.059 1.00 87.38 73 ASN A CA 1
ATOM 558 C C . ASN A 1 73 ? 2.532 -9.755 -6.114 1.00 87.38 73 ASN A C 1
ATOM 560 O O . ASN A 1 73 ? 1.522 -9.855 -6.808 1.00 87.38 73 ASN A O 1
ATOM 564 N N . ALA A 1 74 ? 2.840 -8.645 -5.432 1.00 87.62 74 ALA A N 1
ATOM 565 C CA . ALA A 1 74 ? 1.946 -7.508 -5.225 1.00 87.62 74 ALA A CA 1
ATOM 566 C C . ALA A 1 74 ? 0.593 -7.907 -4.621 1.00 87.62 74 ALA A C 1
ATOM 568 O O . ALA A 1 74 ? -0.444 -7.431 -5.073 1.00 87.62 74 ALA A O 1
ATOM 569 N N . TRP A 1 75 ? 0.588 -8.814 -3.645 1.00 88.88 75 TRP A N 1
ATOM 570 C CA . TRP A 1 75 ? -0.633 -9.310 -3.006 1.00 88.88 75 TRP A CA 1
ATOM 571 C C . TRP A 1 75 ? -0.647 -9.014 -1.501 1.00 88.88 75 TRP A C 1
ATOM 573 O O . TRP A 1 75 ? 0.399 -8.749 -0.912 1.00 88.88 75 TRP A O 1
ATOM 583 N N . MET A 1 76 ? -1.834 -9.071 -0.892 1.00 89.94 76 MET A N 1
ATOM 584 C CA . MET A 1 76 ? -2.029 -9.020 0.562 1.00 89.94 76 MET A CA 1
ATOM 585 C C . MET A 1 76 ? -1.770 -10.411 1.154 1.00 89.94 76 MET A C 1
ATOM 587 O O . MET A 1 76 ? -2.671 -11.248 1.209 1.00 89.94 76 MET A O 1
ATOM 591 N N . ASP A 1 77 ? -0.524 -10.688 1.533 1.00 90.25 77 ASP A N 1
ATOM 592 C CA . ASP A 1 77 ? -0.187 -11.850 2.362 1.00 90.25 77 ASP A CA 1
ATOM 593 C C . ASP A 1 77 ? -0.374 -11.536 3.860 1.00 90.25 77 ASP A C 1
ATOM 595 O O . ASP A 1 77 ? -0.832 -10.452 4.228 1.00 90.25 77 ASP A O 1
ATOM 599 N N . GLY A 1 78 ? -0.064 -12.498 4.735 1.00 91.31 78 GLY A N 1
ATOM 600 C CA . GLY A 1 78 ? -0.224 -12.328 6.182 1.00 91.31 78 GLY A CA 1
ATOM 601 C C . GLY A 1 78 ? 0.613 -11.181 6.756 1.00 91.31 78 GLY A C 1
ATOM 602 O O . GLY A 1 78 ? 0.121 -10.432 7.597 1.00 91.31 78 GLY A O 1
ATOM 603 N N . ASP A 1 79 ? 1.836 -10.987 6.260 1.00 90.00 79 ASP A N 1
ATOM 604 C CA . ASP A 1 79 ? 2.723 -9.919 6.729 1.00 90.00 79 ASP A CA 1
ATOM 605 C C . ASP A 1 79 ? 2.219 -8.537 6.296 1.00 90.00 79 ASP A C 1
ATOM 607 O O . ASP A 1 79 ? 2.223 -7.589 7.087 1.00 90.00 79 ASP A O 1
ATOM 611 N N . VAL A 1 80 ? 1.751 -8.409 5.051 1.00 91.38 80 VAL A N 1
ATOM 612 C CA . VAL A 1 80 ? 1.138 -7.171 4.547 1.00 91.38 80 VAL A CA 1
ATOM 613 C C . VAL A 1 80 ? -0.175 -6.882 5.278 1.00 91.38 80 VAL A C 1
ATOM 615 O O . VAL A 1 80 ? -0.436 -5.730 5.617 1.00 91.38 80 VAL A O 1
ATOM 618 N N . MET A 1 81 ? -0.970 -7.909 5.589 1.00 92.56 81 MET A N 1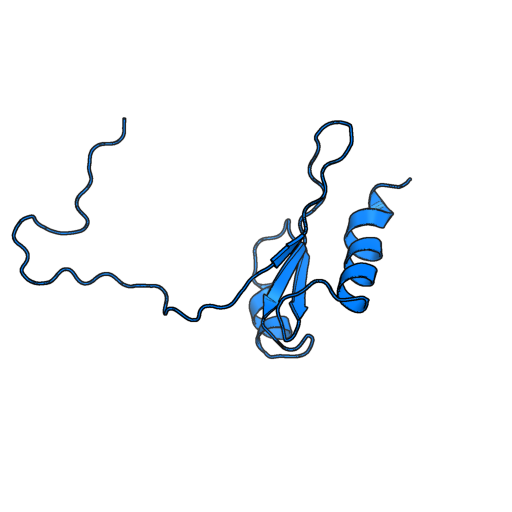
ATOM 619 C CA . MET A 1 81 ? -2.191 -7.761 6.385 1.00 92.56 81 MET A CA 1
ATOM 620 C C . MET A 1 81 ? -1.867 -7.220 7.785 1.00 92.56 81 MET A C 1
ATOM 622 O O . MET A 1 81 ? -2.462 -6.230 8.202 1.00 92.56 81 MET A O 1
ATOM 626 N N . LEU A 1 82 ? -0.895 -7.800 8.496 1.00 93.44 82 LEU A N 1
ATOM 627 C CA . LEU A 1 82 ? -0.503 -7.317 9.827 1.00 93.44 82 LEU A CA 1
ATOM 628 C C . LEU A 1 82 ? -0.023 -5.860 9.789 1.00 93.44 82 LEU A C 1
ATOM 630 O O . LEU A 1 82 ? -0.379 -5.066 10.660 1.00 93.44 82 LEU A O 1
ATOM 634 N N . GLN A 1 83 ? 0.724 -5.475 8.749 1.00 92.25 83 GLN A N 1
ATOM 635 C CA . GLN A 1 83 ? 1.092 -4.073 8.531 1.00 92.25 83 GLN A CA 1
ATOM 636 C C . GLN A 1 83 ? -0.127 -3.186 8.279 1.00 92.25 83 GLN A C 1
ATOM 638 O O . GLN A 1 83 ? -0.160 -2.055 8.759 1.00 92.25 83 GLN A O 1
ATOM 643 N N . TRP A 1 84 ? -1.119 -3.674 7.534 1.00 94.06 84 TRP A N 1
ATOM 644 C CA . TRP A 1 84 ? -2.362 -2.951 7.291 1.00 94.06 84 TRP A CA 1
ATOM 645 C C . TRP A 1 84 ? -3.146 -2.748 8.591 1.00 94.06 84 TRP A C 1
ATOM 647 O O . TRP A 1 84 ? -3.562 -1.627 8.872 1.00 94.06 84 TRP A O 1
ATOM 657 N N . VAL A 1 85 ? -3.270 -3.777 9.432 1.00 92.69 85 VAL A N 1
ATOM 658 C CA . VAL A 1 85 ? -3.935 -3.647 10.736 1.00 92.69 85 VAL A CA 1
ATOM 659 C C . VAL A 1 85 ? -3.223 -2.613 11.598 1.00 92.69 85 VAL A C 1
ATOM 661 O O . VAL A 1 85 ? -3.865 -1.667 12.043 1.00 92.69 85 VAL A O 1
ATOM 664 N N . SER A 1 86 ? -1.904 -2.726 11.757 1.00 92.12 86 SER A N 1
ATOM 665 C CA . SER A 1 86 ? -1.172 -1.834 12.659 1.00 92.12 86 SER A CA 1
ATOM 666 C C . SER A 1 86 ? -1.099 -0.385 12.170 1.00 92.12 86 SER A C 1
ATOM 668 O O . SER A 1 86 ? -1.235 0.555 12.947 1.00 92.12 86 SER A O 1
ATOM 670 N N . LYS A 1 87 ? -0.920 -0.164 10.865 1.00 90.44 87 LYS A N 1
ATOM 671 C CA . LYS A 1 87 ? -0.744 1.196 10.328 1.00 90.44 87 LYS A CA 1
ATOM 672 C C . LYS A 1 87 ? -2.047 1.890 9.961 1.00 90.44 87 LYS A C 1
ATOM 674 O O . LYS A 1 87 ? -2.098 3.119 9.979 1.00 90.44 87 LYS A O 1
ATOM 679 N N . ILE A 1 88 ? -3.055 1.130 9.538 1.00 91.69 88 ILE A N 1
ATOM 680 C CA . ILE A 1 88 ? -4.288 1.684 8.971 1.00 91.69 88 ILE A CA 1
ATOM 681 C C . ILE A 1 88 ? -5.474 1.420 9.869 1.00 91.69 88 ILE A C 1
ATOM 683 O O . ILE A 1 88 ? -6.256 2.339 10.032 1.0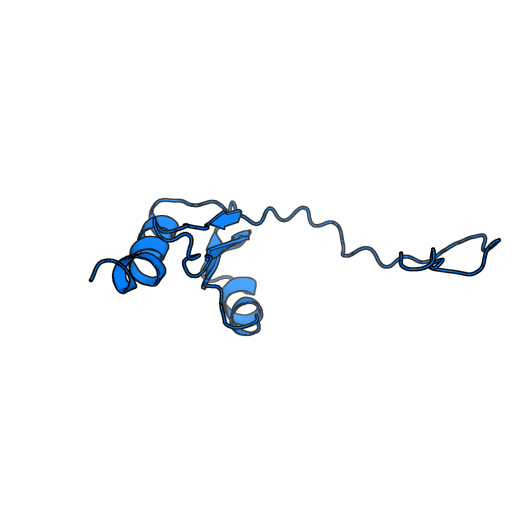0 91.69 88 ILE A O 1
ATOM 687 N N . LEU A 1 89 ? -5.637 0.223 10.432 1.00 89.94 89 LEU A N 1
ATOM 688 C CA . LEU A 1 89 ? -6.852 -0.101 11.177 1.00 89.94 89 LEU A CA 1
ATOM 689 C C . LEU A 1 89 ? -6.788 0.346 12.646 1.00 89.94 89 LEU A C 1
ATOM 691 O O . LEU A 1 89 ? -7.730 0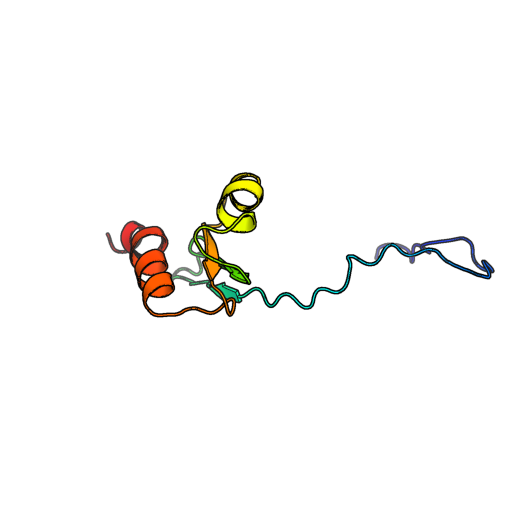.976 13.114 1.00 89.94 89 LEU A O 1
ATOM 695 N N . GLU A 1 90 ? -5.690 0.068 13.355 1.00 89.69 90 GLU A N 1
ATOM 696 C CA . GLU A 1 90 ? -5.495 0.414 14.776 1.00 89.69 90 GLU A CA 1
ATOM 697 C C . GLU A 1 90 ? -5.864 1.871 15.120 1.00 89.69 90 GLU A C 1
ATOM 699 O O . GLU A 1 90 ? -6.584 2.066 16.101 1.00 89.69 90 GLU A O 1
ATOM 704 N N . PRO A 1 91 ? -5.495 2.894 14.318 1.00 87.25 91 PRO A N 1
ATOM 705 C CA . PRO A 1 91 ? -5.869 4.283 14.599 1.00 87.25 91 PRO A CA 1
ATOM 706 C C . PRO A 1 91 ? -7.377 4.580 14.585 1.00 87.25 91 PRO A C 1
ATOM 708 O O . PRO A 1 91 ? -7.774 5.656 15.022 1.00 87.25 91 PRO A O 1
ATOM 711 N N . TYR A 1 92 ? -8.210 3.678 14.056 1.00 85.00 92 TYR A N 1
ATOM 712 C CA . TYR A 1 92 ? -9.653 3.885 13.886 1.00 85.00 92 TYR A CA 1
ATOM 713 C C . TYR A 1 92 ? -10.517 3.002 14.800 1.00 85.00 92 TYR A C 1
ATOM 715 O O . TYR A 1 92 ? -11.734 3.152 14.779 1.00 85.00 92 TYR A O 1
ATOM 723 N N . ILE A 1 93 ? -9.930 2.092 15.592 1.00 82.69 93 ILE A N 1
ATOM 724 C CA . ILE A 1 93 ? -10.667 1.215 16.532 1.00 82.69 93 ILE A CA 1
ATOM 725 C C . ILE A 1 93 ? -10.594 1.743 17.983 1.00 82.69 93 ILE A C 1
ATOM 727 O O . ILE A 1 93 ? -10.688 0.976 18.936 1.00 82.69 93 ILE A O 1
ATOM 731 N N . THR A 1 94 ? -10.381 3.047 18.175 1.00 59.06 94 THR A N 1
ATOM 732 C CA . THR A 1 94 ? -10.469 3.670 19.512 1.00 59.06 94 THR A CA 1
ATOM 733 C C . THR A 1 94 ? -11.924 3.929 19.874 1.00 59.06 94 THR A C 1
ATOM 735 O O . THR A 1 94 ? -12.290 3.661 21.039 1.00 59.06 94 THR A O 1
#

Organism: Plasmodiophora brassicae (NCBI:txid37360)

pLDDT: mean 81.45, std 12.87, range [43.12, 94.06]

Sequence (94 aa):
MEPRRTIDKVGARRVNIRKASSSTMRVTVAVAVTADGSLLRPMIVFKGHPRGRIALRELPSYPPGSEYVCQPNAWMDGDVMLQWVSKILEPYIT